Protein AF-A0A2G9QKZ2-F1 (afdb_monomer)

Organism: Aquarana catesbeiana (NCBI:txid8400)

Foldseek 3Di:
DDDDDDDDDPDDDDPDDDDPPADDDDKDADPVRQWIWHDDPQKTFIAGPVVRDGPDIDGDDDQDWDQDPVPRDTDTD

Sequence (77 aa):
MEPPTVQFKSNYAVERRIEAFYKGGRVQINKDGTHLFCTCGNKVNILEIATGVIVRSIEQVMHGNIHNHNTGEVTYR

Mean predicted aligned error: 10.8 Å

Radius of gyration: 23.62 Å; Cα contacts (8 Å, |Δi|>4): 97; chains: 1; bounding box: 47×23×85 Å

Solvent-accessible surface area (backbone atoms only — not comparable to full-atom values): 5205 Å² total; per-residue (Å²): 133,83,79,86,81,86,81,76,86,90,77,81,82,83,88,78,80,93,70,91,62,62,79,67,80,70,69,50,64,47,97,84,65,54,36,36,39,27,33,42,87,64,26,41,33,35,26,34,58,92,76,69,44,74,78,45,74,50,71,64,77,81,64,64,70,46,74,39,89,90,76,75,46,72,48,80,104

pLDDT: mean 86.57, std 10.03, range [61.47, 98.31]

Structure (mmCIF, N/CA/C/O backbone):
data_AF-A0A2G9QKZ2-F1
#
_entry.id   AF-A0A2G9QKZ2-F1
#
loop_
_atom_site.group_PDB
_atom_site.id
_atom_site.type_symbol
_atom_site.label_atom_id
_atom_site.label_alt_id
_atom_site.label_comp_id
_atom_site.label_asym_id
_atom_site.label_entity_id
_atom_site.label_seq_id
_atom_site.pdbx_PDB_ins_code
_atom_site.Cartn_x
_atom_site.Cartn_y
_atom_site.Cartn_z
_atom_site.occupancy
_atom_site.B_iso_or_equiv
_atom_site.auth_seq_id
_atom_site.auth_comp_id
_atom_site.auth_asym_id
_atom_site.auth_atom_id
_atom_site.pdbx_PDB_model_num
ATOM 1 N N . MET A 1 1 ? 2.181 -11.001 53.611 1.00 66.62 1 MET A N 1
ATOM 2 C CA . MET A 1 1 ? 1.852 -11.513 52.266 1.00 66.62 1 MET A CA 1
ATOM 3 C C . MET A 1 1 ? 2.598 -10.646 51.276 1.00 66.62 1 MET A C 1
ATOM 5 O O . MET A 1 1 ? 2.419 -9.437 51.316 1.00 66.62 1 MET A O 1
ATOM 9 N N . GLU A 1 2 ? 3.497 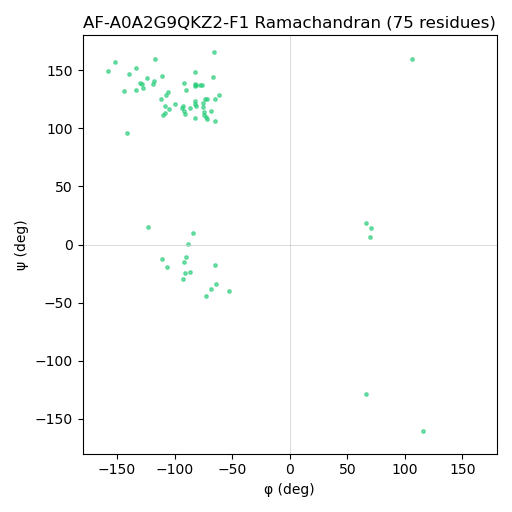-11.234 50.496 1.00 72.88 2 GLU A N 1
ATOM 10 C CA . GLU A 1 2 ? 4.230 -10.514 49.453 1.00 72.88 2 GLU A CA 1
ATOM 11 C C . GLU A 1 2 ? 3.295 -10.290 48.249 1.00 72.88 2 GLU A C 1
ATOM 13 O O . GLU A 1 2 ? 2.514 -11.193 47.928 1.00 72.88 2 GLU A O 1
ATOM 18 N N . PRO A 1 3 ? 3.284 -9.097 47.629 1.00 78.81 3 PRO A N 1
ATOM 19 C CA . PRO A 1 3 ? 2.396 -8.824 46.509 1.00 78.81 3 PRO A CA 1
ATOM 20 C C . PRO A 1 3 ? 2.782 -9.672 45.286 1.00 78.81 3 PRO A C 1
ATOM 22 O O . PRO A 1 3 ? 3.968 -9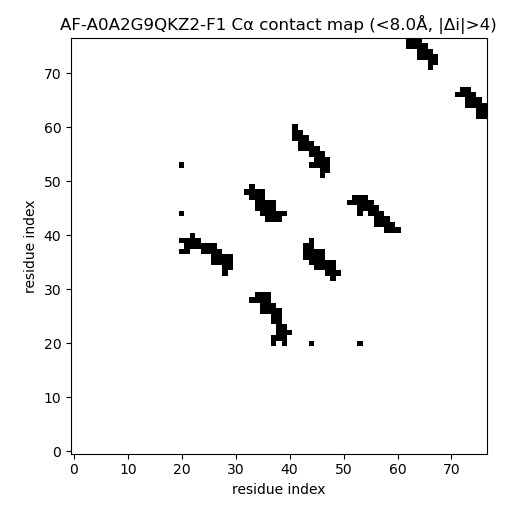.903 45.047 1.00 78.81 3 PRO A O 1
ATOM 25 N N . PRO A 1 4 ? 1.803 -10.129 44.486 1.00 81.25 4 PRO A N 1
ATOM 26 C CA . PRO A 1 4 ? 2.088 -10.898 43.284 1.00 81.25 4 PRO A CA 1
ATOM 27 C C . PRO A 1 4 ? 2.916 -10.064 42.299 1.00 81.25 4 PRO A C 1
ATOM 29 O O . PRO A 1 4 ? 2.563 -8.932 41.961 1.00 81.25 4 PRO A O 1
ATOM 32 N N . THR A 1 5 ? 4.022 -10.636 41.829 1.00 84.94 5 THR A N 1
ATOM 33 C CA . THR A 1 5 ? 4.893 -10.025 40.825 1.00 84.94 5 THR A CA 1
ATOM 34 C C . THR A 1 5 ? 4.243 -10.122 39.445 1.00 84.94 5 THR A C 1
ATOM 36 O O . THR A 1 5 ? 3.970 -11.207 38.932 1.00 84.94 5 THR A O 1
ATOM 39 N N . VAL A 1 6 ? 3.967 -8.972 38.826 1.00 86.19 6 VAL A N 1
ATOM 40 C CA . VAL A 1 6 ? 3.409 -8.915 37.468 1.00 86.19 6 VAL A CA 1
ATOM 41 C C . VAL A 1 6 ? 4.509 -9.260 36.467 1.00 86.19 6 VAL A C 1
ATOM 43 O O . VAL A 1 6 ? 5.473 -8.510 36.316 1.00 86.19 6 VAL A O 1
ATOM 46 N N . GLN A 1 7 ? 4.364 -10.385 35.765 1.00 88.38 7 GLN A N 1
ATOM 47 C CA . GLN A 1 7 ? 5.223 -10.723 34.631 1.00 88.38 7 GLN A CA 1
ATOM 48 C C . GLN A 1 7 ? 4.589 -10.258 33.320 1.00 88.38 7 GLN A C 1
ATOM 50 O O . GLN A 1 7 ? 3.516 -10.720 32.930 1.00 88.38 7 GLN A O 1
ATOM 55 N N . PHE A 1 8 ? 5.268 -9.347 32.624 1.00 89.12 8 PHE A N 1
ATOM 56 C CA . PHE A 1 8 ? 4.842 -8.863 31.314 1.00 89.12 8 PHE A CA 1
ATOM 57 C C . PHE A 1 8 ? 5.277 -9.814 30.196 1.00 89.12 8 PHE A C 1
ATOM 59 O O . PHE A 1 8 ? 6.336 -10.440 30.256 1.00 89.12 8 PHE A O 1
ATOM 66 N N . LYS A 1 9 ? 4.479 -9.882 29.126 1.00 92.75 9 LYS A N 1
ATOM 67 C CA . LYS A 1 9 ? 4.848 -10.602 27.905 1.00 92.75 9 LYS A CA 1
ATOM 68 C C . LYS A 1 9 ? 6.056 -9.915 27.257 1.00 92.75 9 LYS A C 1
ATOM 70 O O . LYS A 1 9 ? 6.007 -8.721 26.972 1.00 92.75 9 LYS A O 1
ATOM 75 N N . SER A 1 10 ? 7.125 -10.671 27.016 1.00 92.44 10 SER A N 1
ATOM 76 C CA . SER A 1 10 ? 8.386 -10.165 26.451 1.00 92.44 10 SER A CA 1
ATOM 77 C C . SER A 1 10 ? 8.443 -10.206 24.923 1.00 92.44 10 SER A C 1
ATOM 79 O O . SER A 1 10 ? 9.353 -9.640 24.325 1.00 92.44 10 SER A O 1
ATOM 81 N N . ASN A 1 11 ? 7.486 -10.876 24.279 1.00 92.94 11 ASN A N 1
ATOM 82 C CA . ASN A 1 11 ? 7.477 -11.082 22.840 1.00 92.94 11 ASN A CA 1
ATOM 83 C C . ASN A 1 11 ? 6.104 -10.795 22.230 1.00 92.94 11 ASN A C 1
ATOM 85 O O . ASN A 1 11 ? 5.079 -11.297 22.697 1.00 92.94 11 ASN A O 1
ATOM 89 N N . TYR A 1 12 ? 6.117 -10.035 21.139 1.00 93.12 12 TYR A N 1
ATOM 90 C CA . TYR A 1 12 ? 4.941 -9.666 20.362 1.00 93.12 12 TYR A CA 1
ATOM 91 C C . TYR A 1 12 ? 5.195 -9.998 18.893 1.00 93.12 12 TYR A C 1
ATOM 93 O O . TYR A 1 12 ? 6.293 -9.772 18.383 1.00 93.12 12 TYR A O 1
ATOM 101 N N . ALA A 1 13 ? 4.186 -10.543 18.217 1.00 95.12 13 ALA A N 1
ATOM 102 C CA . ALA A 1 13 ? 4.218 -10.694 16.770 1.00 95.12 13 ALA A CA 1
ATOM 103 C C . ALA A 1 13 ? 3.824 -9.363 16.121 1.00 95.12 13 ALA A C 1
ATOM 105 O O . ALA A 1 13 ? 2.881 -8.708 16.564 1.00 95.12 13 ALA A O 1
ATOM 106 N N . VAL A 1 14 ? 4.539 -8.960 15.071 1.00 91.56 14 VAL A N 1
ATOM 107 C CA . VAL A 1 14 ? 4.145 -7.793 14.274 1.00 91.56 14 VAL A CA 1
ATOM 108 C C . VAL A 1 14 ? 2.931 -8.186 13.441 1.00 91.56 14 VAL A C 1
ATOM 110 O O . VAL A 1 14 ? 3.057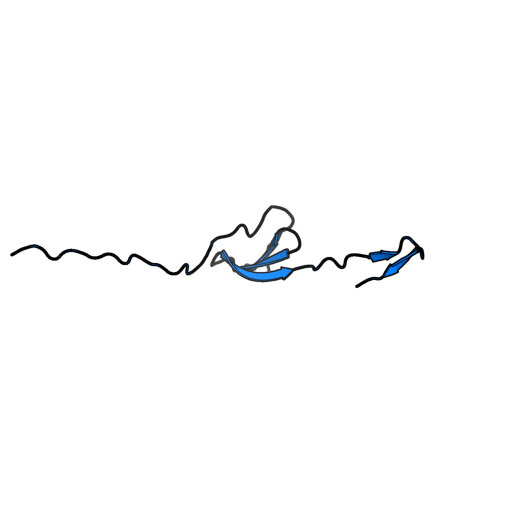 -8.973 12.510 1.00 91.56 14 VAL A O 1
ATOM 113 N N . GLU A 1 15 ? 1.766 -7.640 13.779 1.00 89.50 15 GLU A N 1
ATOM 114 C CA . GLU A 1 15 ? 0.525 -7.893 13.039 1.00 89.50 15 GLU A CA 1
ATOM 115 C C . GLU A 1 15 ? 0.528 -7.184 11.676 1.00 89.50 15 GLU A C 1
ATOM 117 O O . GLU A 1 15 ? 0.179 -7.776 10.659 1.00 89.50 15 GLU A O 1
ATOM 122 N N . ARG A 1 16 ? 0.960 -5.916 11.636 1.00 81.75 16 ARG A N 1
ATOM 123 C CA . ARG A 1 16 ? 1.066 -5.133 10.398 1.00 81.75 16 ARG A CA 1
ATOM 124 C C . ARG A 1 16 ? 2.151 -4.064 10.488 1.00 81.75 16 ARG A C 1
ATOM 126 O O . ARG A 1 16 ? 2.498 -3.611 11.578 1.00 81.75 16 ARG A O 1
ATOM 133 N N . ARG A 1 17 ? 2.652 -3.627 9.332 1.00 83.19 17 ARG A N 1
ATOM 134 C CA . ARG A 1 17 ? 3.552 -2.473 9.190 1.00 83.19 17 ARG A CA 1
ATOM 135 C C . ARG A 1 17 ? 2.894 -1.423 8.307 1.00 83.19 17 ARG A C 1
ATOM 137 O O . ARG A 1 17 ? 2.286 -1.765 7.299 1.00 83.19 17 ARG A O 1
ATOM 144 N N . ILE A 1 18 ? 3.022 -0.159 8.696 1.00 81.94 18 ILE A N 1
ATOM 145 C CA . ILE A 1 18 ? 2.599 0.975 7.874 1.00 81.94 18 ILE A CA 1
ATOM 146 C C . ILE A 1 18 ? 3.817 1.401 7.055 1.00 81.94 18 ILE A C 1
ATOM 148 O O . ILE A 1 18 ? 4.824 1.822 7.620 1.00 81.94 18 ILE A O 1
ATOM 152 N N . GLU A 1 19 ? 3.732 1.258 5.735 1.00 82.19 19 GLU A N 1
ATOM 153 C CA . GLU A 1 19 ? 4.807 1.605 4.804 1.00 82.19 19 GLU A CA 1
ATOM 154 C C . GLU A 1 19 ? 4.379 2.735 3.862 1.00 82.19 19 GLU A C 1
ATOM 156 O O . GLU A 1 19 ? 3.190 2.992 3.657 1.00 82.19 19 GLU A O 1
ATOM 161 N N . ALA A 1 20 ? 5.359 3.423 3.272 1.00 85.31 20 ALA A N 1
ATOM 162 C CA . ALA A 1 20 ? 5.090 4.467 2.292 1.00 85.31 20 ALA A CA 1
ATOM 163 C C . ALA A 1 20 ? 4.431 3.869 1.037 1.00 85.31 20 ALA A C 1
ATOM 165 O O . ALA A 1 20 ? 5.091 3.234 0.212 1.00 85.31 20 ALA A O 1
ATOM 166 N N . PHE A 1 21 ? 3.130 4.109 0.876 1.00 83.81 21 PHE A N 1
ATOM 167 C CA . PHE A 1 21 ? 2.346 3.595 -0.249 1.00 83.81 21 PHE A CA 1
ATOM 168 C C . PHE A 1 21 ? 2.278 4.554 -1.446 1.00 83.81 21 PHE A C 1
ATOM 170 O O . PHE A 1 21 ? 1.937 4.122 -2.545 1.00 83.81 21 PHE A O 1
ATOM 177 N N . TYR A 1 22 ? 2.638 5.827 -1.251 1.00 87.81 22 TYR A N 1
ATOM 178 C CA . TYR A 1 22 ? 2.633 6.876 -2.269 1.00 87.81 22 TYR A CA 1
ATOM 179 C C . TYR A 1 22 ? 3.819 7.824 -2.061 1.00 87.81 22 TYR A C 1
ATOM 181 O O . TYR A 1 22 ? 4.077 8.266 -0.942 1.00 87.81 22 TYR A O 1
ATOM 189 N N . LYS A 1 23 ? 4.551 8.128 -3.139 1.00 86.75 23 LYS A N 1
ATOM 190 C CA . LYS A 1 23 ? 5.757 8.983 -3.114 1.00 86.75 23 LYS A CA 1
ATOM 191 C C . LYS A 1 23 ? 5.659 10.195 -4.054 1.00 86.75 23 LYS A C 1
ATOM 193 O O . LYS A 1 23 ? 6.674 10.813 -4.354 1.00 86.75 23 LYS A O 1
ATOM 198 N N . GLY A 1 24 ? 4.456 10.525 -4.526 1.00 86.81 24 GLY A N 1
ATOM 199 C CA . GLY A 1 24 ? 4.229 11.527 -5.572 1.00 86.81 24 GLY A CA 1
ATOM 200 C C . GLY A 1 24 ? 3.862 10.900 -6.922 1.00 86.81 24 GLY A C 1
ATOM 201 O O . GLY A 1 24 ? 4.114 9.718 -7.162 1.00 86.81 24 GLY A O 1
ATOM 202 N N . GLY A 1 25 ? 3.241 11.689 -7.800 1.00 88.62 25 GLY A N 1
ATOM 203 C CA . GLY A 1 25 ? 2.796 11.254 -9.127 1.00 88.62 25 GLY A CA 1
ATOM 204 C C . GLY A 1 25 ? 1.279 11.297 -9.301 1.00 88.62 25 GLY A C 1
ATOM 205 O O . GLY A 1 25 ? 0.570 12.005 -8.588 1.00 88.62 25 GLY A O 1
ATOM 206 N N . ARG A 1 26 ? 0.771 10.564 -10.297 1.00 91.12 26 ARG A N 1
ATOM 207 C CA . ARG A 1 26 ? -0.667 10.528 -10.581 1.00 91.12 26 ARG A CA 1
ATOM 208 C C . ARG A 1 26 ? -1.377 9.625 -9.576 1.00 91.12 26 ARG A C 1
ATOM 210 O O . ARG A 1 26 ? -0.930 8.515 -9.292 1.00 91.12 26 ARG A O 1
ATOM 217 N N . VAL A 1 27 ? -2.527 10.098 -9.115 1.00 95.69 27 VAL A N 1
ATOM 218 C CA . VAL A 1 27 ? -3.461 9.344 -8.283 1.00 95.69 27 VAL A CA 1
ATOM 219 C C . VAL A 1 27 ? -4.821 9.344 -8.966 1.00 95.69 27 VAL A C 1
ATOM 221 O O . VAL A 1 27 ? -5.199 10.325 -9.608 1.00 95.69 27 VAL A O 1
ATOM 224 N N . GLN A 1 28 ? -5.540 8.234 -8.860 1.00 97.56 28 GLN A N 1
ATOM 225 C CA . GLN A 1 28 ? -6.916 8.109 -9.331 1.00 97.56 28 GLN A CA 1
ATOM 226 C C . GLN A 1 28 ? -7.765 7.437 -8.258 1.00 97.56 28 GLN A C 1
ATOM 228 O O . GLN A 1 28 ? -7.261 6.654 -7.460 1.00 97.56 28 GLN A O 1
ATOM 233 N N . ILE A 1 29 ? -9.056 7.744 -8.245 1.00 97.75 29 ILE A N 1
ATOM 234 C CA . ILE A 1 29 ? -10.038 7.132 -7.349 1.00 97.75 29 ILE A CA 1
ATOM 235 C C . ILE A 1 29 ? -11.061 6.413 -8.230 1.00 97.75 29 ILE A C 1
ATOM 237 O O . ILE A 1 29 ? -11.393 6.906 -9.312 1.00 97.75 29 ILE A O 1
ATOM 241 N N . ASN A 1 30 ? -11.518 5.227 -7.819 1.00 97.56 30 ASN A N 1
ATOM 242 C CA . ASN A 1 30 ? -12.583 4.536 -8.550 1.00 97.56 30 ASN A CA 1
ATOM 243 C C . ASN A 1 30 ? -13.908 5.314 -8.467 1.00 97.56 30 ASN A C 1
ATOM 245 O O . ASN A 1 30 ? -14.091 6.194 -7.631 1.00 97.56 30 ASN A O 1
ATOM 249 N N . LYS A 1 31 ? -14.867 4.954 -9.323 1.00 98.25 31 LYS A N 1
ATOM 250 C CA . LYS A 1 31 ? -16.169 5.633 -9.406 1.00 98.25 31 LYS A CA 1
ATOM 251 C C . LYS A 1 31 ? -16.887 5.746 -8.054 1.00 98.25 31 LYS A C 1
ATOM 253 O O . LYS A 1 31 ? -17.469 6.786 -7.769 1.00 98.25 31 LYS A O 1
ATOM 258 N N . ASP A 1 32 ? -16.815 4.699 -7.240 1.00 97.75 32 ASP A N 1
ATOM 259 C CA . ASP A 1 32 ? -17.559 4.613 -5.981 1.00 97.75 32 ASP A CA 1
ATOM 260 C C . ASP A 1 32 ? -16.798 5.219 -4.789 1.00 97.75 32 ASP A C 1
ATOM 262 O O . ASP A 1 32 ? -17.287 5.184 -3.664 1.00 97.75 32 ASP A O 1
ATOM 266 N N . GLY A 1 33 ? -15.590 5.756 -5.003 1.00 97.88 33 GLY A N 1
ATOM 267 C CA . GLY A 1 33 ? -14.802 6.389 -3.942 1.00 97.88 33 GLY A CA 1
ATOM 268 C C . GLY A 1 33 ? -14.234 5.423 -2.899 1.00 97.88 33 GLY A C 1
ATOM 269 O O . GLY A 1 33 ? -13.802 5.856 -1.837 1.00 97.88 33 GLY A O 1
ATOM 270 N N . THR A 1 34 ? -14.242 4.118 -3.169 1.00 98.31 34 THR A N 1
ATOM 271 C CA . THR A 1 34 ? -13.804 3.083 -2.221 1.00 98.31 34 THR A CA 1
ATOM 272 C C . THR A 1 34 ? -12.325 2.733 -2.353 1.00 98.31 34 THR A C 1
ATOM 274 O O . THR A 1 34 ? -11.717 2.281 -1.384 1.00 98.31 34 THR A O 1
ATOM 277 N N . HIS A 1 35 ? -11.730 2.966 -3.527 1.00 98.12 35 HIS A N 1
ATOM 278 C CA . HIS A 1 35 ? -10.353 2.587 -3.831 1.00 98.12 35 HIS A CA 1
ATOM 279 C C . HIS A 1 35 ? -9.548 3.738 -4.428 1.00 98.12 35 HIS A C 1
ATOM 281 O O . HIS A 1 35 ? -10.020 4.451 -5.317 1.00 98.12 35 HIS A O 1
ATOM 287 N N . LEU A 1 36 ? -8.299 3.855 -3.980 1.00 97.19 36 LEU A N 1
ATOM 288 C CA . LEU A 1 36 ? -7.305 4.794 -4.481 1.00 97.19 36 LEU A CA 1
ATOM 289 C C . LEU A 1 36 ? -6.184 4.039 -5.202 1.00 97.19 36 LEU A C 1
ATOM 291 O O . LEU A 1 36 ? -5.549 3.146 -4.645 1.00 97.19 36 LEU A O 1
ATOM 295 N N . PHE A 1 37 ? -5.934 4.429 -6.446 1.00 96.94 37 PHE A N 1
ATOM 296 C CA . PHE A 1 37 ? -4.847 3.941 -7.286 1.00 96.94 37 PHE A CA 1
ATOM 297 C C . PHE A 1 37 ? -3.717 4.960 -7.248 1.00 96.94 37 PHE A C 1
ATOM 299 O O . PHE A 1 37 ? -3.915 6.117 -7.628 1.00 96.94 37 PHE A O 1
ATOM 306 N N . CYS A 1 38 ? -2.531 4.550 -6.812 1.00 95.12 38 CYS A N 1
ATOM 307 C CA . CYS A 1 38 ? -1.379 5.444 -6.735 1.00 95.12 38 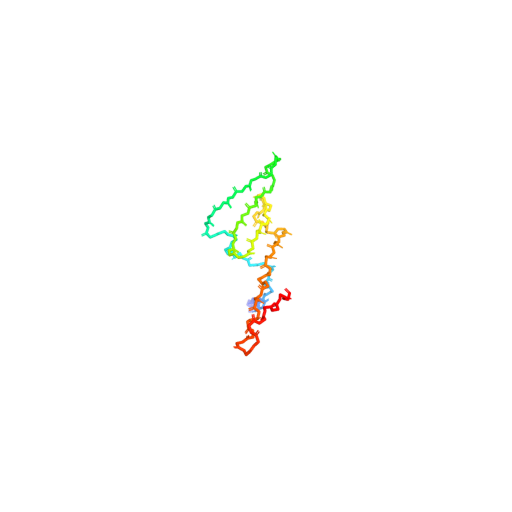CYS A CA 1
ATOM 308 C C . CYS A 1 38 ? -0.086 4.759 -7.169 1.00 95.12 38 CYS A C 1
ATOM 310 O O . CYS A 1 38 ? 0.113 3.561 -6.966 1.00 95.12 38 CYS A O 1
ATOM 312 N N . THR A 1 39 ? 0.805 5.536 -7.777 1.00 93.06 39 THR A N 1
ATOM 313 C CA . THR A 1 39 ? 2.128 5.062 -8.183 1.00 93.06 39 THR A CA 1
ATOM 314 C C . THR A 1 39 ? 3.111 5.098 -7.014 1.00 93.06 39 THR A C 1
ATOM 316 O O . THR A 1 39 ? 3.193 6.089 -6.285 1.00 93.06 39 THR A O 1
ATOM 319 N N . CYS A 1 40 ? 3.909 4.041 -6.869 1.00 89.31 40 CYS A N 1
ATOM 320 C CA . CYS A 1 40 ? 5.044 3.984 -5.953 1.00 89.31 40 CYS A CA 1
ATOM 321 C C . CYS A 1 40 ? 6.204 3.231 -6.623 1.00 89.31 40 CYS A C 1
ATOM 323 O O . CYS A 1 40 ? 6.248 2.002 -6.628 1.00 89.31 40 CYS A O 1
ATOM 325 N N . GLY A 1 41 ? 7.137 3.969 -7.232 1.00 87.44 41 GLY A N 1
ATOM 326 C CA . GLY A 1 41 ? 8.200 3.371 -8.047 1.00 87.44 41 GLY A CA 1
ATOM 327 C C . GLY A 1 41 ? 7.643 2.713 -9.315 1.00 87.44 41 GLY A C 1
ATOM 328 O O . GLY A 1 41 ? 6.874 3.335 -10.040 1.00 87.44 41 GLY A O 1
ATOM 329 N N . ASN A 1 42 ? 8.005 1.451 -9.562 1.00 89.00 42 ASN A N 1
ATOM 330 C CA . ASN A 1 42 ? 7.493 0.613 -10.658 1.00 89.00 42 ASN A CA 1
ATOM 331 C C . ASN A 1 42 ? 6.157 -0.083 -10.324 1.00 89.00 42 ASN A C 1
ATOM 333 O O . ASN A 1 42 ? 5.727 -0.981 -11.052 1.00 89.00 42 ASN A O 1
ATOM 337 N N . LYS A 1 43 ? 5.519 0.290 -9.208 1.00 90.81 43 LYS A N 1
ATOM 338 C CA . LYS A 1 43 ? 4.269 -0.307 -8.734 1.00 90.81 43 LYS A CA 1
ATOM 339 C C . LYS A 1 43 ? 3.107 0.662 -8.851 1.00 90.81 43 LYS A C 1
ATOM 341 O O . LYS A 1 43 ? 3.245 1.856 -8.582 1.00 90.81 43 LYS A O 1
ATOM 346 N N . VAL A 1 44 ? 1.938 0.111 -9.150 1.00 93.56 44 VAL A N 1
ATOM 347 C CA . VAL A 1 44 ? 0.644 0.738 -8.889 1.00 93.56 44 VAL A CA 1
ATOM 348 C C . VAL A 1 44 ? 0.025 0.034 -7.688 1.00 93.56 44 VAL A C 1
ATOM 350 O O . VAL A 1 44 ? -0.256 -1.164 -7.738 1.00 93.56 44 VAL A O 1
ATOM 353 N N . ASN A 1 45 ? -0.174 0.774 -6.602 1.00 95.12 45 ASN A N 1
ATOM 354 C CA . ASN A 1 45 ? -0.857 0.299 -5.407 1.00 95.12 45 ASN A CA 1
ATOM 355 C C . ASN A 1 45 ? -2.349 0.615 -5.498 1.00 95.12 45 ASN A C 1
ATOM 357 O O . ASN A 1 45 ? -2.733 1.711 -5.910 1.00 95.12 45 ASN A O 1
ATOM 361 N N . ILE A 1 46 ? -3.164 -0.345 -5.075 1.00 96.12 46 ILE A N 1
ATOM 362 C CA . ILE A 1 46 ? -4.609 -0.229 -4.915 1.00 96.12 46 ILE A CA 1
ATOM 363 C C . ILE A 1 46 ? -4.882 -0.256 -3.415 1.00 96.12 46 ILE A C 1
ATOM 365 O O . ILE A 1 46 ? -4.667 -1.268 -2.744 1.00 96.12 46 ILE A O 1
ATOM 369 N N . LEU A 1 47 ? -5.312 0.886 -2.901 1.00 95.62 47 LEU A N 1
ATOM 370 C CA . LEU A 1 47 ? -5.567 1.145 -1.493 1.00 95.62 47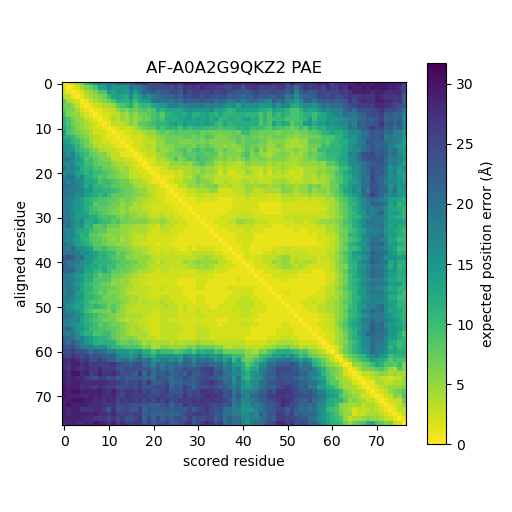 LEU A CA 1
ATOM 371 C C . LEU A 1 47 ? -7.076 1.186 -1.253 1.00 95.62 47 LEU A C 1
ATOM 373 O O . LEU A 1 47 ? -7.776 1.898 -1.970 1.00 95.62 47 LEU A O 1
ATOM 377 N N . GLU A 1 48 ? -7.574 0.484 -0.242 1.00 96.56 48 GLU A N 1
ATOM 378 C CA . GLU A 1 48 ? -8.926 0.719 0.269 1.00 96.56 48 GLU A CA 1
ATOM 379 C C . GLU A 1 48 ? -8.926 2.010 1.100 1.00 96.56 48 GLU A C 1
ATOM 381 O O . GLU A 1 48 ? -8.183 2.139 2.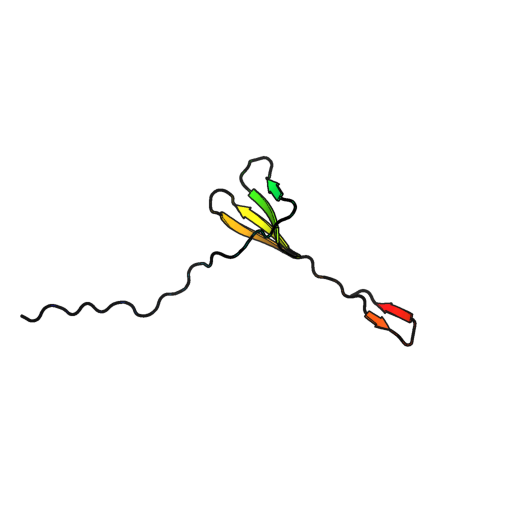074 1.00 96.56 48 GLU A O 1
ATOM 386 N N . ILE A 1 49 ? -9.752 2.987 0.720 1.00 95.44 49 ILE A N 1
ATOM 387 C CA . ILE A 1 49 ? -9.690 4.335 1.307 1.00 95.44 49 ILE A CA 1
ATOM 388 C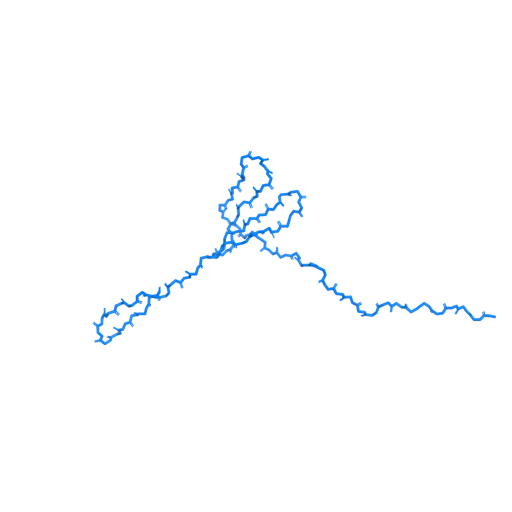 C . ILE A 1 49 ? -10.134 4.342 2.773 1.00 95.44 49 ILE A C 1
ATOM 390 O O . ILE A 1 49 ? -9.528 5.031 3.589 1.00 95.44 49 ILE A O 1
ATOM 394 N N . ALA A 1 50 ? -11.159 3.563 3.123 1.00 96.00 50 ALA A N 1
ATOM 395 C CA . ALA A 1 50 ? -11.712 3.547 4.477 1.00 96.00 50 ALA A CA 1
ATOM 396 C C . ALA A 1 50 ? -10.714 3.030 5.527 1.00 96.00 50 ALA A C 1
ATOM 398 O O . ALA A 1 50 ? -10.725 3.487 6.668 1.00 96.00 50 ALA A O 1
ATOM 399 N N . THR A 1 51 ? -9.856 2.080 5.145 1.00 92.31 51 THR A N 1
ATOM 400 C CA . THR A 1 51 ? -8.935 1.396 6.064 1.00 92.31 51 THR A CA 1
ATOM 401 C C . THR A 1 51 ? -7.485 1.841 5.896 1.00 92.31 51 THR A C 1
ATOM 403 O O . THR A 1 51 ? -6.668 1.615 6.790 1.00 92.31 51 THR A O 1
ATOM 406 N N . GLY A 1 52 ? -7.142 2.449 4.756 1.00 90.44 52 GLY A N 1
ATOM 407 C CA . GLY A 1 52 ? -5.760 2.743 4.389 1.00 90.44 52 GLY A CA 1
ATOM 408 C C . GLY A 1 52 ? -4.923 1.482 4.150 1.00 90.44 52 GLY A C 1
ATOM 409 O O . GLY A 1 52 ? -3.695 1.546 4.194 1.00 90.44 52 GLY A O 1
ATOM 410 N N . VAL A 1 53 ? -5.560 0.328 3.925 1.00 91.56 53 VAL A N 1
ATOM 411 C CA . VAL A 1 53 ? -4.874 -0.940 3.656 1.00 91.56 53 VAL A CA 1
ATOM 412 C C . VAL A 1 53 ? -4.654 -1.098 2.155 1.00 91.56 53 VAL A C 1
ATOM 414 O O . VAL A 1 53 ? -5.560 -0.900 1.345 1.00 91.56 53 VAL A O 1
ATOM 417 N N . ILE A 1 54 ? -3.434 -1.473 1.768 1.00 93.00 54 ILE A N 1
ATOM 418 C CA . ILE A 1 54 ? -3.136 -1.859 0.387 1.00 93.00 54 ILE A CA 1
ATOM 419 C C . ILE A 1 54 ? -3.732 -3.247 0.159 1.00 93.00 54 ILE A C 1
ATOM 421 O O . ILE A 1 54 ? -3.248 -4.231 0.714 1.00 93.00 54 ILE A O 1
ATOM 425 N N . VAL A 1 55 ? -4.767 -3.331 -0.673 1.00 95.38 55 VAL A N 1
ATOM 426 C CA . VAL A 1 55 ? -5.430 -4.603 -1.007 1.00 95.38 55 VAL A CA 1
ATOM 427 C C . VAL A 1 55 ? -4.740 -5.316 -2.168 1.00 95.38 55 VAL A C 1
ATOM 429 O O . VAL A 1 55 ? -4.835 -6.536 -2.308 1.00 95.38 55 VAL A O 1
ATOM 432 N N . ARG A 1 56 ? -4.022 -4.567 -3.015 1.00 94.44 56 ARG A N 1
ATOM 433 C CA . ARG A 1 56 ? -3.281 -5.113 -4.154 1.00 94.44 56 ARG A CA 1
ATOM 434 C C . ARG A 1 56 ? -2.159 -4.176 -4.595 1.00 94.44 56 ARG A C 1
ATOM 436 O O . ARG A 1 56 ? -2.307 -2.959 -4.556 1.00 94.44 56 ARG A O 1
ATOM 443 N N . SER A 1 57 ? -1.085 -4.757 -5.118 1.00 93.94 57 SER A N 1
ATOM 444 C CA . SER A 1 57 ? -0.039 -4.038 -5.848 1.00 93.94 57 SER A CA 1
ATOM 445 C C . SER A 1 57 ? 0.187 -4.711 -7.197 1.00 93.94 57 SER A C 1
ATOM 447 O O . SER A 1 57 ? 0.265 -5.938 -7.276 1.00 93.94 57 SER A O 1
ATOM 449 N N . ILE A 1 58 ? 0.274 -3.912 -8.255 1.00 93.69 58 ILE A N 1
ATOM 450 C CA . ILE A 1 58 ? 0.627 -4.350 -9.606 1.00 93.69 58 ILE A CA 1
ATOM 451 C C . ILE A 1 58 ? 2.028 -3.822 -9.885 1.00 93.69 58 ILE A C 1
ATOM 453 O O . ILE A 1 58 ? 2.244 -2.614 -9.847 1.00 93.69 58 ILE A O 1
ATOM 457 N N . GLU A 1 59 ? 2.978 -4.716 -10.132 1.00 92.38 59 GLU A N 1
ATOM 458 C CA . GLU A 1 59 ? 4.376 -4.368 -10.370 1.00 92.38 59 GLU A CA 1
ATOM 459 C C . GLU A 1 59 ? 4.730 -4.554 -11.842 1.00 92.38 59 GLU A C 1
ATOM 461 O O . GLU A 1 59 ? 4.487 -5.616 -12.415 1.00 92.38 59 GLU A O 1
ATOM 466 N N . GLN A 1 60 ? 5.322 -3.527 -12.450 1.00 85.62 60 GLN A N 1
ATOM 467 C CA . GLN A 1 60 ? 5.945 -3.677 -13.754 1.00 85.62 60 GLN A CA 1
ATOM 468 C C . GLN A 1 60 ? 7.335 -4.282 -13.569 1.00 85.62 60 GLN A C 1
ATOM 470 O O . GLN A 1 60 ? 8.217 -3.690 -12.938 1.00 85.62 60 GLN A O 1
ATOM 475 N N . VAL A 1 61 ? 7.537 -5.456 -14.158 1.00 79.81 61 VAL A N 1
ATOM 476 C CA . VAL A 1 61 ? 8.857 -6.068 -14.267 1.00 79.81 61 VAL A CA 1
ATOM 477 C C . VAL A 1 61 ? 9.550 -5.428 -15.466 1.00 79.81 61 VAL A C 1
ATOM 479 O O . VAL A 1 61 ? 9.023 -5.457 -16.579 1.00 79.81 61 VAL A O 1
ATOM 482 N N . MET A 1 62 ? 10.700 -4.789 -15.252 1.00 67.19 62 MET A N 1
ATOM 483 C CA . MET A 1 62 ? 11.518 -4.336 -16.374 1.00 67.19 62 MET A CA 1
ATOM 484 C C . MET A 1 62 ? 12.090 -5.563 -17.084 1.00 67.19 62 MET A C 1
ATOM 486 O O . MET A 1 62 ? 12.921 -6.273 -16.520 1.00 67.19 62 MET A O 1
ATOM 490 N N . HIS A 1 63 ? 11.680 -5.788 -18.330 1.00 64.69 63 HIS A N 1
ATOM 491 C CA . HIS A 1 63 ? 12.433 -6.645 -19.236 1.00 64.69 63 HIS A CA 1
ATOM 492 C C . HIS A 1 63 ? 13.701 -5.886 -19.638 1.00 64.69 63 HIS A C 1
ATOM 494 O O . HIS A 1 63 ? 13.648 -4.866 -20.324 1.00 64.69 63 HIS A O 1
ATOM 500 N N . GLY A 1 64 ? 14.844 -6.324 -19.112 1.00 61.47 64 GLY A N 1
ATOM 501 C CA . GLY A 1 64 ? 16.142 -5.795 -19.511 1.00 61.47 64 GLY A CA 1
ATOM 502 C C . GLY A 1 64 ? 16.506 -6.322 -20.894 1.00 61.47 64 GLY A C 1
ATOM 503 O O . GLY A 1 64 ? 16.548 -7.534 -21.096 1.00 61.47 64 GLY A O 1
ATOM 504 N N . ASN A 1 65 ? 16.798 -5.425 -21.832 1.00 67.62 65 ASN A N 1
ATOM 505 C CA . ASN A 1 65 ? 17.354 -5.810 -23.125 1.00 67.62 65 ASN A CA 1
ATOM 506 C C . ASN A 1 65 ? 18.807 -6.251 -22.921 1.00 67.62 65 ASN A C 1
ATOM 508 O O . ASN A 1 65 ? 19.616 -5.486 -22.389 1.00 67.62 65 ASN A O 1
ATOM 512 N N . ILE A 1 66 ? 19.155 -7.462 -23.356 1.00 72.19 66 ILE A N 1
ATOM 513 C CA . ILE A 1 66 ? 20.554 -7.893 -23.401 1.00 72.19 66 ILE A CA 1
ATOM 514 C C . ILE A 1 66 ? 21.093 -7.529 -24.782 1.00 72.19 66 ILE A C 1
ATOM 516 O O . ILE A 1 66 ? 20.667 -8.102 -25.783 1.00 72.19 66 ILE A O 1
ATOM 520 N N . HIS A 1 67 ? 22.019 -6.571 -24.827 1.00 70.75 67 HIS A N 1
ATOM 521 C CA . HIS A 1 67 ? 22.772 -6.244 -26.036 1.00 70.75 67 HIS A CA 1
ATOM 522 C C . HIS A 1 67 ? 23.996 -7.153 -26.137 1.00 70.75 67 HIS A C 1
ATOM 524 O O . HIS A 1 67 ? 24.890 -7.092 -25.289 1.00 70.75 67 HIS A O 1
ATOM 530 N N . ASN A 1 68 ? 24.064 -7.975 -27.185 1.00 74.56 68 ASN A N 1
ATOM 531 C CA . ASN A 1 68 ? 25.286 -8.696 -27.512 1.00 74.56 68 ASN A CA 1
ATOM 532 C C . ASN A 1 68 ? 26.232 -7.775 -28.296 1.00 74.56 68 ASN A C 1
ATOM 534 O O . ASN A 1 68 ? 26.006 -7.477 -29.467 1.00 74.56 68 ASN A O 1
ATOM 538 N N . HIS A 1 69 ? 27.318 -7.347 -27.654 1.00 74.62 69 HIS A N 1
ATOM 539 C CA . HIS A 1 69 ? 28.294 -6.424 -28.241 1.00 74.62 69 HIS A CA 1
ATOM 540 C C . HIS A 1 69 ? 29.059 -7.004 -29.447 1.00 74.62 69 HIS A C 1
ATOM 542 O O . HIS A 1 69 ? 29.641 -6.243 -30.216 1.00 74.62 69 HIS A O 1
ATOM 548 N N . ASN A 1 70 ? 29.053 -8.332 -29.613 1.00 77.19 70 ASN A N 1
ATOM 549 C CA . ASN A 1 70 ? 29.761 -9.029 -30.688 1.00 77.19 70 ASN A CA 1
ATOM 550 C C . ASN A 1 70 ? 28.888 -9.258 -31.927 1.00 77.19 70 ASN A C 1
ATOM 552 O O . ASN A 1 70 ? 29.417 -9.321 -33.032 1.00 77.19 70 ASN A O 1
ATOM 556 N N . THR A 1 71 ? 27.570 -9.409 -31.759 1.00 78.62 71 THR A N 1
ATOM 557 C CA . THR A 1 71 ? 26.640 -9.687 -32.871 1.00 78.62 71 THR A CA 1
ATOM 558 C C . THR A 1 71 ? 25.711 -8.519 -33.189 1.00 78.62 71 THR A C 1
ATOM 560 O O . THR A 1 71 ? 25.052 -8.535 -34.223 1.00 78.62 71 THR A O 1
ATOM 563 N N . GLY A 1 72 ? 25.639 -7.505 -32.318 1.00 75.81 72 GLY A N 1
ATOM 564 C CA . GLY A 1 72 ? 24.680 -6.401 -32.432 1.00 75.81 72 GLY A CA 1
ATOM 565 C C . GLY A 1 72 ? 23.229 -6.822 -32.172 1.00 75.81 72 GLY A C 1
ATOM 566 O O . GLY A 1 72 ? 22.315 -6.023 -32.351 1.00 75.81 72 GLY A O 1
ATOM 567 N N . GLU A 1 73 ? 23.007 -8.069 -31.757 1.00 80.50 73 GLU A N 1
ATOM 568 C CA . GLU A 1 73 ? 21.681 -8.639 -31.557 1.00 80.50 73 GLU A CA 1
ATOM 569 C C . GLU A 1 73 ? 21.111 -8.241 -30.190 1.00 80.50 73 GLU A C 1
ATOM 571 O O . GLU A 1 73 ? 21.817 -8.240 -29.172 1.00 80.50 73 GLU A O 1
ATOM 576 N N . VAL A 1 74 ? 19.820 -7.901 -30.175 1.00 75.00 74 VAL A N 1
ATOM 577 C CA . VAL A 1 74 ? 19.079 -7.542 -28.963 1.00 75.00 74 VAL A CA 1
ATOM 578 C C . VAL A 1 74 ? 18.122 -8.670 -28.626 1.00 75.00 74 VAL A C 1
ATOM 580 O O . VAL A 1 74 ? 17.159 -8.910 -29.352 1.00 75.00 74 VAL A O 1
ATOM 583 N N . THR A 1 75 ? 18.365 -9.355 -27.511 1.00 73.06 75 THR A N 1
ATOM 584 C CA . THR A 1 75 ? 17.416 -10.341 -26.990 1.00 73.06 75 THR A CA 1
ATOM 585 C C . THR A 1 75 ? 16.488 -9.671 -25.987 1.00 73.06 75 THR A C 1
ATOM 587 O O . THR A 1 75 ? 16.930 -9.177 -2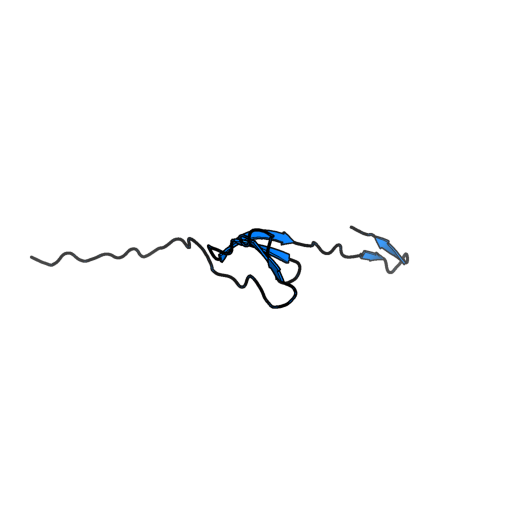4.944 1.00 73.06 75 THR A O 1
ATOM 590 N N . TYR A 1 76 ? 15.196 -9.688 -26.302 1.00 66.25 76 TYR A N 1
ATOM 591 C CA . TYR A 1 76 ? 14.127 -9.353 -25.369 1.00 66.25 76 TYR A CA 1
ATOM 592 C C . TYR A 1 76 ? 13.833 -10.604 -24.533 1.00 66.25 76 TYR A C 1
ATOM 594 O O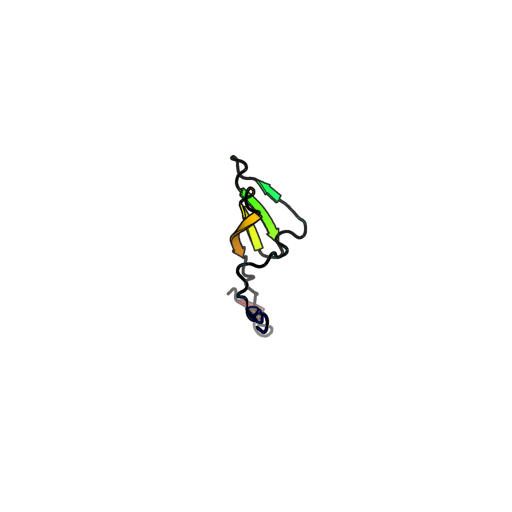 . TYR A 1 76 ? 13.594 -11.674 -25.096 1.00 66.25 76 TYR A O 1
ATOM 602 N N . ARG A 1 77 ? 13.930 -10.493 -23.207 1.00 62.47 77 ARG A N 1
ATOM 603 C CA . ARG A 1 77 ? 13.403 -11.510 -22.287 1.00 62.47 77 ARG A CA 1
ATOM 604 C C . ARG A 1 77 ? 11.970 -11.183 -21.932 1.00 62.47 77 ARG A C 1
ATOM 606 O O . ARG A 1 77 ? 11.663 -9.973 -21.968 1.00 62.47 77 ARG A O 1
#

Nearest PDB structures (foldseek):
  7mq9-assembly1_LR  TM=8.584E-01  e=4.333E-05  Homo sapiens
  6rxt-assembly1_UM  TM=8.270E-01  e=6.789E-02  Thermochaetoides thermophila
  4aow-assembly1_A  TM=7.394E-01  e=3.604E-01  Homo sapiens
  9hcj-assembly1_T1  TM=5.069E-01  e=8.173E-02  Dictyostelium discoideum
  9hcj-assembly1_T0  TM=5.808E-01  e=2.814E-01  Dictyostelium discoideum

Secondary structure (DSSP, 8-state):
-PPPP-PPP--------------SS-EEE-TTSSEEEEEETTEEEEEETTTTEEEEEEE------EE-TTT--EE--